Protein AF-A0A831JUX9-F1 (afdb_monomer_lite)

pLDDT: mean 91.03, std 6.05, range [55.94, 95.56]

Structure (mmCIF, N/CA/C/O backbone):
data_AF-A0A831JUX9-F1
#
_entry.id   AF-A0A831JUX9-F1
#
loop_
_atom_site.group_PDB
_atom_site.id
_atom_site.type_symbol
_atom_site.label_atom_id
_atom_site.label_alt_id
_atom_site.label_comp_id
_atom_site.label_asym_id
_atom_site.label_entity_id
_atom_site.label_seq_id
_atom_site.pdbx_PDB_ins_code
_atom_site.Cartn_x
_atom_site.Cartn_y
_atom_site.Cartn_z
_atom_site.occupancy
_atom_site.B_iso_or_equiv
_atom_site.auth_seq_id
_atom_site.auth_comp_id
_atom_site.auth_asym_id
_atom_site.auth_atom_id
_atom_site.pdbx_PDB_model_num
ATOM 1 N N . GLN A 1 1 ? -5.287 -11.887 8.285 1.00 81.50 1 GLN A N 1
ATOM 2 C CA . GLN A 1 1 ? -4.196 -11.090 7.684 1.00 81.50 1 GLN A CA 1
ATOM 3 C C . GLN A 1 1 ? -4.288 -11.247 6.173 1.00 81.50 1 GLN A C 1
ATOM 5 O O . GLN A 1 1 ? -4.644 -12.333 5.730 1.00 81.50 1 GLN A O 1
ATOM 10 N N . VAL A 1 2 ? -4.049 -10.187 5.406 1.00 91.06 2 VAL A N 1
ATOM 11 C CA . VAL A 1 2 ? -4.102 -10.206 3.937 1.00 91.06 2 VAL A CA 1
ATOM 12 C C . VAL A 1 2 ? -2.774 -9.717 3.366 1.00 91.06 2 VAL A C 1
ATOM 14 O O . VAL A 1 2 ? -2.103 -8.883 3.974 1.00 91.06 2 VAL A O 1
ATOM 17 N N . ALA A 1 3 ? -2.401 -10.247 2.207 1.00 93.56 3 ALA A N 1
ATOM 18 C CA . ALA A 1 3 ? -1.202 -9.867 1.474 1.00 93.56 3 ALA A CA 1
ATOM 19 C C . ALA A 1 3 ? -1.607 -9.408 0.072 1.00 93.56 3 ALA A C 1
ATOM 21 O O . ALA A 1 3 ? -2.367 -10.099 -0.607 1.00 93.56 3 ALA A O 1
ATOM 22 N N . VAL A 1 4 ? -1.125 -8.239 -0.341 1.00 93.00 4 VAL A N 1
ATOM 23 C CA . VAL A 1 4 ? -1.434 -7.645 -1.646 1.00 93.00 4 VAL A CA 1
ATOM 24 C C . VAL A 1 4 ? -0.142 -7.469 -2.430 1.00 93.00 4 VAL A C 1
ATOM 26 O O . VAL A 1 4 ? 0.800 -6.854 -1.938 1.00 93.00 4 VAL A O 1
ATOM 29 N N . ASN A 1 5 ? -0.106 -7.989 -3.655 1.00 94.19 5 ASN A N 1
ATOM 30 C CA . ASN A 1 5 ? 1.008 -7.788 -4.577 1.00 94.19 5 ASN A CA 1
ATOM 31 C C . ASN A 1 5 ? 0.700 -6.606 -5.494 1.00 94.19 5 ASN A C 1
ATOM 33 O O . ASN A 1 5 ? -0.342 -6.591 -6.152 1.00 94.19 5 ASN A O 1
ATOM 37 N N . VAL A 1 6 ? 1.613 -5.639 -5.560 1.00 92.44 6 VAL A N 1
ATOM 38 C CA . VAL A 1 6 ? 1.542 -4.531 -6.517 1.00 92.44 6 VAL A CA 1
ATOM 39 C C . VAL A 1 6 ? 2.552 -4.815 -7.630 1.00 92.44 6 VAL A C 1
ATOM 41 O O . VAL A 1 6 ? 3.729 -5.003 -7.335 1.00 92.44 6 VAL A O 1
ATOM 44 N N . PRO A 1 7 ? 2.139 -4.891 -8.904 1.00 95.19 7 PRO A N 1
ATOM 45 C CA . PRO A 1 7 ? 3.046 -5.265 -9.984 1.00 95.19 7 PRO A CA 1
ATOM 46 C C . PRO A 1 7 ? 4.035 -4.138 -10.327 1.00 95.19 7 PRO A C 1
ATOM 48 O O . PRO A 1 7 ? 3.692 -2.960 -10.239 1.00 95.19 7 PRO A O 1
ATOM 51 N N . ALA A 1 8 ? 5.234 -4.497 -10.803 1.00 95.25 8 ALA A N 1
ATOM 52 C CA . ALA A 1 8 ? 6.309 -3.552 -11.155 1.00 95.25 8 ALA A CA 1
ATOM 53 C C . ALA A 1 8 ? 5.865 -2.436 -12.113 1.00 95.25 8 ALA A C 1
ATOM 55 O O . ALA A 1 8 ? 6.143 -1.263 -11.869 1.00 95.25 8 ALA A O 1
ATOM 56 N N . HIS A 1 9 ? 5.075 -2.777 -13.136 1.00 95.56 9 HIS A N 1
ATOM 57 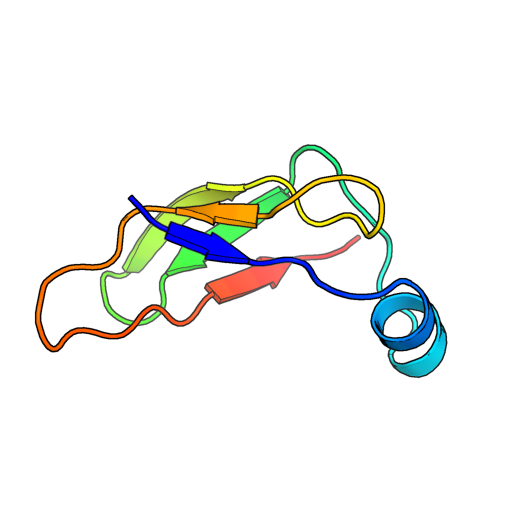C CA . HIS A 1 9 ? 4.594 -1.799 -14.114 1.00 95.56 9 HIS A CA 1
ATOM 58 C C . HIS A 1 9 ? 3.724 -0.692 -13.492 1.00 95.56 9 HIS A C 1
ATOM 60 O O . HIS A 1 9 ? 3.655 0.403 -14.042 1.00 95.56 9 HIS A O 1
ATOM 66 N N . ALA A 1 10 ? 3.069 -0.932 -12.347 1.00 93.56 10 ALA A N 1
ATOM 67 C CA . ALA A 1 10 ? 2.313 0.110 -11.656 1.00 93.56 10 ALA A CA 1
ATOM 68 C C . ALA A 1 10 ? 3.255 1.170 -11.064 1.00 93.56 10 ALA A C 1
ATOM 70 O O . ALA A 1 10 ? 2.989 2.365 -11.182 1.00 93.56 10 ALA A O 1
ATOM 71 N N . PHE A 1 11 ? 4.384 0.749 -10.485 1.00 93.44 11 PHE A N 1
ATOM 72 C CA . PHE A 1 11 ? 5.397 1.668 -9.964 1.00 93.44 11 PHE A CA 1
ATOM 73 C C . PHE A 1 11 ? 6.006 2.513 -11.083 1.00 93.44 11 PHE A C 1
ATOM 75 O O . PHE A 1 11 ? 6.108 3.729 -10.940 1.00 93.44 11 PHE A O 1
ATOM 82 N N . GLU A 1 12 ? 6.341 1.889 -12.214 1.00 94.19 12 GLU A N 1
ATOM 83 C CA . GLU A 1 12 ? 6.884 2.574 -13.392 1.00 94.19 12 GLU A CA 1
ATOM 84 C C . GLU A 1 12 ? 5.890 3.586 -13.968 1.00 94.19 12 GLU A C 1
ATOM 86 O O . GLU A 1 12 ? 6.228 4.757 -14.159 1.00 94.19 12 GLU A O 1
ATOM 91 N N . TYR A 1 13 ? 4.643 3.157 -14.187 1.00 95.50 13 TYR A N 1
ATOM 92 C CA . TYR A 1 13 ? 3.595 3.990 -14.770 1.00 95.50 13 TYR A CA 1
ATOM 93 C C . TYR A 1 13 ? 3.294 5.223 -13.910 1.00 95.50 13 TYR A C 1
ATOM 95 O O . TYR A 1 13 ? 3.220 6.343 -14.417 1.00 95.50 13 TYR A O 1
ATOM 103 N N . PHE A 1 14 ? 3.165 5.035 -12.594 1.00 91.19 14 PHE A N 1
ATOM 104 C CA . PHE A 1 14 ? 2.876 6.124 -11.662 1.00 91.19 14 PHE A CA 1
ATOM 105 C C . PHE A 1 14 ? 4.125 6.847 -11.141 1.00 91.19 14 PHE A C 1
ATOM 107 O O . PHE A 1 14 ? 3.990 7.765 -10.331 1.00 91.19 14 PHE A O 1
ATOM 114 N N . LYS A 1 15 ? 5.328 6.461 -11.592 1.00 90.38 15 LYS A N 1
ATOM 115 C CA . LYS A 1 15 ? 6.620 6.987 -11.115 1.00 90.38 15 LYS A CA 1
ATOM 116 C C . LYS A 1 15 ? 6.752 6.930 -9.587 1.00 90.38 15 LYS A C 1
ATOM 118 O O . LYS A 1 15 ? 7.243 7.864 -8.956 1.00 90.38 15 LYS A O 1
ATOM 123 N N . MET A 1 16 ? 6.267 5.845 -8.987 1.00 90.19 16 MET A N 1
ATOM 124 C CA . MET A 1 16 ? 6.349 5.606 -7.548 1.00 90.19 16 MET A CA 1
ATOM 125 C C . MET A 1 16 ? 7.686 4.947 -7.210 1.00 90.19 16 MET A C 1
ATOM 127 O O . MET A 1 16 ? 8.032 3.927 -7.799 1.00 90.19 16 MET A O 1
ATOM 131 N N . THR A 1 17 ? 8.410 5.473 -6.223 1.00 90.81 17 THR A N 1
ATOM 132 C CA . THR A 1 17 ? 9.632 4.841 -5.708 1.00 90.81 17 THR A CA 1
ATOM 133 C C . THR A 1 17 ? 9.279 3.620 -4.841 1.00 90.81 17 THR A C 1
ATOM 135 O O . THR A 1 17 ? 8.583 3.784 -3.831 1.00 90.81 17 THR A O 1
ATOM 138 N N . PRO A 1 18 ? 9.755 2.402 -5.166 1.00 91.81 18 PRO A N 1
ATOM 139 C CA . PRO A 1 18 ? 9.619 1.252 -4.277 1.00 91.81 18 PRO A CA 1
ATOM 140 C C . PRO A 1 18 ? 10.295 1.509 -2.927 1.00 91.81 18 PRO A C 1
ATOM 142 O O . PRO A 1 18 ? 11.361 2.120 -2.845 1.00 91.81 18 PRO A O 1
ATOM 145 N N . SER A 1 19 ? 9.691 1.028 -1.845 1.00 91.50 19 SER A N 1
ATOM 146 C CA . SER A 1 19 ? 10.240 1.153 -0.500 1.00 91.50 19 SER A CA 1
ATOM 147 C C . SER A 1 19 ? 9.909 -0.072 0.345 1.00 91.50 19 SER A C 1
ATOM 149 O O . SER A 1 19 ? 8.748 -0.337 0.659 1.00 91.50 19 SER A O 1
ATOM 151 N N . ALA A 1 20 ? 10.948 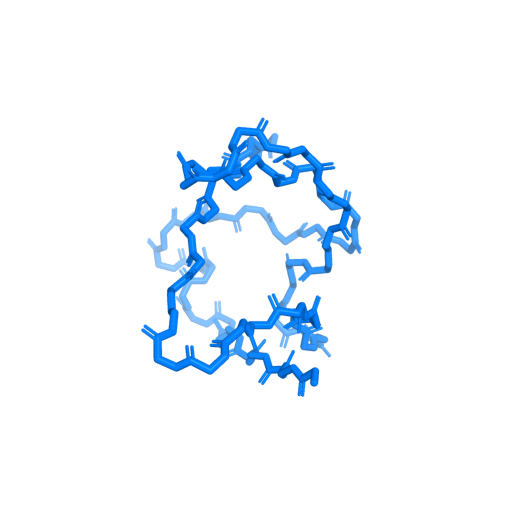-0.802 0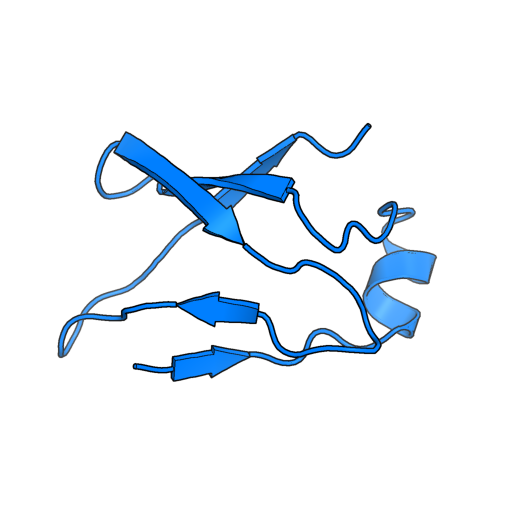.760 1.00 89.31 20 ALA A N 1
ATOM 152 C CA . ALA A 1 20 ? 10.810 -1.978 1.622 1.00 89.31 20 ALA A CA 1
ATOM 153 C C . ALA A 1 20 ? 10.242 -1.636 3.012 1.00 89.31 20 ALA A C 1
ATOM 155 O O . ALA A 1 20 ? 9.692 -2.496 3.695 1.00 89.31 20 ALA A O 1
ATOM 156 N N . GLN A 1 21 ? 10.366 -0.376 3.438 1.00 88.12 21 GLN A N 1
ATOM 157 C CA . GLN A 1 21 ? 9.797 0.106 4.687 1.00 88.12 21 GLN A CA 1
ATOM 158 C C . GLN A 1 21 ? 9.270 1.529 4.500 1.00 88.12 21 GLN A C 1
ATOM 160 O O . GLN A 1 21 ? 10.010 2.505 4.637 1.00 88.12 21 GLN A O 1
ATOM 165 N N . CYS A 1 22 ? 7.973 1.649 4.218 1.00 90.12 22 CYS A N 1
ATOM 166 C CA . CYS A 1 22 ? 7.305 2.938 4.090 1.00 90.12 22 CYS A CA 1
ATOM 167 C C . CYS A 1 22 ? 6.303 3.156 5.229 1.00 90.12 22 CYS A C 1
ATOM 169 O O . CYS A 1 22 ? 5.639 2.230 5.697 1.00 90.12 22 CYS A O 1
ATOM 171 N N . ASN A 1 23 ? 6.210 4.402 5.699 1.00 91.81 23 ASN A N 1
ATOM 172 C CA . ASN A 1 23 ? 5.181 4.791 6.657 1.00 91.81 23 ASN A CA 1
ATOM 173 C C . ASN A 1 23 ? 3.888 5.071 5.890 1.00 91.81 23 ASN A C 1
ATOM 175 O O . ASN A 1 23 ? 3.803 6.036 5.124 1.00 91.81 23 ASN A O 1
ATOM 179 N N . ALA A 1 24 ? 2.886 4.237 6.131 1.00 92.62 24 ALA A N 1
ATOM 180 C CA . ALA A 1 24 ? 1.563 4.342 5.555 1.00 92.62 24 ALA A CA 1
ATOM 181 C C . ALA A 1 24 ? 0.576 4.793 6.629 1.00 92.62 24 ALA A C 1
ATOM 183 O O . ALA A 1 24 ? 0.470 4.174 7.687 1.00 92.62 24 ALA A O 1
ATOM 184 N N . LYS A 1 25 ? -0.158 5.878 6.371 1.00 94.81 25 LYS A N 1
ATOM 185 C CA . LYS A 1 25 ? -1.258 6.295 7.245 1.00 94.81 25 LYS A CA 1
ATOM 186 C C . LYS A 1 25 ? -2.552 5.680 6.733 1.00 94.81 25 LYS A C 1
ATOM 188 O O . LYS A 1 25 ? -2.966 6.004 5.623 1.00 94.81 25 LYS A O 1
ATOM 193 N N . ASP A 1 26 ? -3.185 4.836 7.534 1.00 94.06 2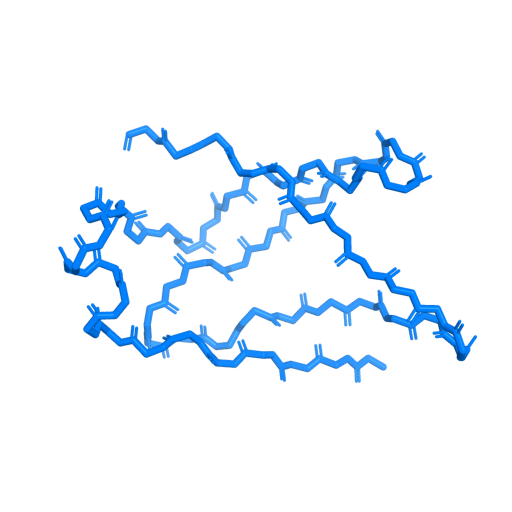6 ASP A N 1
ATOM 194 C CA . ASP A 1 26 ? -4.549 4.390 7.284 1.00 94.06 26 ASP A CA 1
ATOM 195 C C . ASP A 1 26 ? -5.499 5.575 7.485 1.00 94.06 26 ASP A C 1
ATOM 197 O O . ASP A 1 26 ? -5.583 6.164 8.564 1.00 94.06 26 ASP A O 1
ATOM 201 N N . LEU A 1 27 ? -6.181 5.969 6.416 1.00 95.56 27 LEU A N 1
ATOM 202 C CA . LEU A 1 27 ? -7.091 7.103 6.406 1.00 95.56 27 LEU A CA 1
ATOM 203 C C . LEU A 1 27 ? -8.416 6.803 7.109 1.00 95.56 27 LEU A C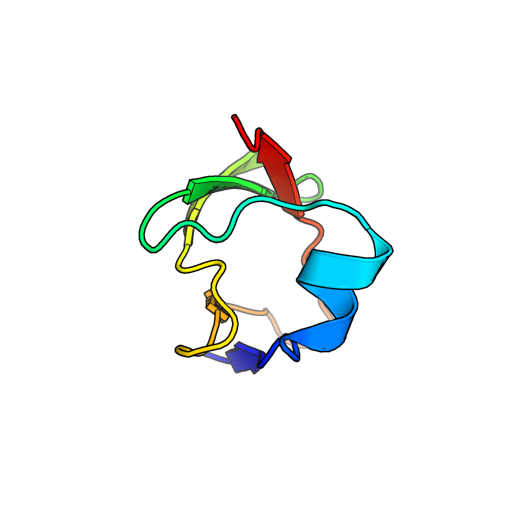 1
ATOM 205 O O . LEU A 1 27 ? -9.068 7.748 7.543 1.00 95.56 27 LEU A O 1
ATOM 209 N N . LEU A 1 28 ? -8.799 5.531 7.252 1.00 93.38 28 LEU A N 1
ATOM 210 C CA . LEU A 1 28 ? -10.045 5.156 7.921 1.00 93.38 28 LEU A CA 1
ATOM 211 C C . LEU A 1 28 ? -9.899 5.193 9.444 1.00 93.38 28 LEU A C 1
ATOM 213 O O . LEU A 1 28 ? -10.799 5.647 10.143 1.00 93.38 28 LEU A O 1
ATOM 217 N N . THR A 1 29 ? -8.755 4.739 9.963 1.00 92.31 29 THR A N 1
ATOM 218 C CA . THR A 1 29 ? -8.494 4.684 11.413 1.00 92.31 29 THR A CA 1
ATOM 219 C C . THR A 1 29 ? -7.605 5.819 11.920 1.00 92.31 29 THR A C 1
ATOM 221 O O . THR A 1 29 ? -7.491 6.032 13.126 1.00 92.31 29 THR A O 1
ATOM 224 N N . GLY A 1 30 ? -6.924 6.532 11.021 1.00 93.12 30 GLY A N 1
ATOM 225 C CA . GLY A 1 30 ? -5.938 7.563 11.344 1.00 93.12 30 GLY A CA 1
ATOM 226 C C . GLY A 1 30 ? -4.585 7.027 11.828 1.00 93.12 30 GLY A C 1
ATOM 227 O O . GLY A 1 30 ? -3.657 7.823 12.010 1.00 93.12 30 GLY A O 1
ATOM 228 N N . LYS A 1 31 ? -4.444 5.709 12.020 1.00 92.06 31 LYS A N 1
ATOM 229 C CA . LYS A 1 31 ? -3.217 5.071 12.514 1.00 92.06 31 LYS A CA 1
ATOM 230 C C . LYS A 1 31 ? -2.141 5.034 11.431 1.00 92.06 31 LYS A C 1
ATOM 232 O O . LYS A 1 31 ? -2.435 4.981 10.242 1.00 92.06 31 LYS A O 1
ATOM 237 N N . THR A 1 32 ? -0.879 5.084 11.847 1.00 93.19 32 THR A N 1
ATOM 238 C CA . THR A 1 32 ? 0.266 4.911 10.942 1.00 93.19 32 THR A CA 1
ATOM 239 C C . THR A 1 32 ? 0.900 3.558 11.196 1.00 93.19 32 THR A C 1
ATOM 241 O O . THR A 1 32 ? 1.143 3.197 12.345 1.00 93.19 32 THR A O 1
ATOM 244 N N . GLU A 1 33 ? 1.188 2.835 10.125 1.00 91.75 33 GLU A N 1
ATOM 245 C CA . GLU A 1 33 ? 1.861 1.546 10.159 1.00 91.75 33 GLU A CA 1
ATOM 246 C C . GLU A 1 33 ? 2.997 1.504 9.141 1.00 91.75 33 GLU A C 1
ATOM 248 O O . GLU A 1 33 ? 3.029 2.270 8.174 1.00 91.75 33 GLU A O 1
ATOM 253 N N . LYS A 1 34 ? 3.964 0.626 9.393 1.00 91.94 34 LYS A N 1
ATOM 254 C CA . LYS A 1 34 ? 5.055 0.371 8.460 1.00 91.94 34 LYS A CA 1
ATOM 255 C C . LYS A 1 34 ? 4.662 -0.786 7.563 1.00 91.94 34 LYS A C 1
ATOM 257 O O . LYS A 1 34 ? 4.379 -1.868 8.070 1.00 91.94 34 LYS A O 1
ATOM 262 N N . ILE A 1 35 ? 4.684 -0.557 6.257 1.00 92.69 35 ILE A N 1
ATOM 263 C CA . ILE A 1 35 ? 4.380 -1.585 5.264 1.00 92.69 35 ILE A CA 1
ATOM 264 C C . ILE A 1 35 ? 5.538 -1.739 4.278 1.00 92.69 35 ILE A C 1
ATOM 266 O O . ILE A 1 35 ? 6.345 -0.822 4.096 1.00 92.69 35 ILE A O 1
ATOM 270 N N . CYS A 1 36 ? 5.597 -2.902 3.636 1.00 93.06 36 CYS A N 1
ATOM 271 C CA . CYS A 1 36 ? 6.444 -3.127 2.473 1.00 93.06 36 CYS A CA 1
ATOM 272 C C . CYS A 1 36 ? 5.684 -2.674 1.223 1.00 93.06 36 CYS A C 1
ATOM 274 O O . CYS A 1 36 ? 4.579 -3.158 0.974 1.00 93.06 36 CYS A O 1
ATOM 276 N N . PHE A 1 37 ? 6.238 -1.729 0.468 1.00 93.38 37 PHE A N 1
ATOM 277 C CA . PHE A 1 37 ? 5.644 -1.198 -0.756 1.00 93.38 37 PHE A CA 1
ATOM 278 C C . PHE A 1 37 ? 6.649 -1.321 -1.900 1.00 93.38 37 PHE A C 1
ATOM 280 O O . PHE A 1 37 ? 7.272 -0.341 -2.311 1.00 93.38 37 PHE A O 1
ATOM 287 N N . THR A 1 38 ? 6.854 -2.549 -2.371 1.00 94.31 38 THR A N 1
ATOM 288 C CA . THR A 1 38 ? 7.761 -2.857 -3.480 1.00 94.31 38 THR A CA 1
ATOM 289 C C . THR A 1 38 ? 7.114 -3.870 -4.423 1.00 94.31 38 THR A C 1
ATOM 291 O O . THR A 1 38 ? 6.165 -4.549 -4.025 1.00 94.31 38 THR A O 1
ATOM 294 N N . PRO A 1 39 ? 7.584 -3.979 -5.675 1.00 94.12 39 PRO A N 1
ATOM 295 C CA . PRO A 1 39 ? 7.074 -4.995 -6.586 1.00 94.12 39 PRO A CA 1
ATOM 296 C C . PRO A 1 39 ? 7.619 -6.406 -6.319 1.00 94.12 39 PRO A C 1
ATOM 298 O O . PRO A 1 39 ? 7.043 -7.378 -6.799 1.00 94.12 39 PRO A O 1
ATOM 301 N N . GLU A 1 40 ? 8.705 -6.544 -5.555 1.00 93.50 40 GLU A N 1
ATOM 302 C CA . GLU A 1 40 ? 9.340 -7.831 -5.241 1.00 93.50 40 GLU A CA 1
ATOM 303 C C . GLU A 1 40 ? 8.734 -8.521 -4.015 1.00 93.50 40 GLU A C 1
ATOM 305 O O . GLU A 1 40 ? 9.027 -9.688 -3.753 1.00 93.50 40 GLU A O 1
ATOM 310 N N . SER A 1 41 ? 7.943 -7.813 -3.207 1.00 93.44 41 SER A N 1
ATOM 311 C CA . SER A 1 41 ? 7.423 -8.341 -1.947 1.00 93.44 41 SER A CA 1
ATOM 312 C C . SER A 1 41 ? 5.995 -7.875 -1.661 1.00 93.44 41 SER A C 1
ATOM 314 O O . SER A 1 41 ? 5.681 -6.701 -1.857 1.00 93.44 41 SER A O 1
ATOM 316 N N . PRO A 1 42 ? 5.124 -8.766 -1.148 1.00 93.56 42 PRO A N 1
ATOM 317 C CA . PRO A 1 42 ? 3.748 -8.418 -0.830 1.00 93.56 42 PRO A CA 1
ATOM 318 C C . PRO A 1 42 ? 3.663 -7.361 0.270 1.00 93.56 42 PRO A C 1
ATOM 320 O O . PRO A 1 42 ? 4.352 -7.418 1.292 1.00 93.56 42 PRO A O 1
ATOM 323 N N . THR A 1 43 ? 2.704 -6.456 0.117 1.00 92.62 43 THR A N 1
ATOM 324 C CA . THR A 1 43 ? 2.237 -5.596 1.196 1.00 92.62 43 THR A CA 1
ATOM 325 C C . THR A 1 43 ? 1.329 -6.404 2.124 1.00 92.62 43 THR A C 1
ATOM 327 O O . THR A 1 43 ? 0.171 -6.674 1.797 1.00 92.62 43 THR A O 1
ATOM 330 N N . CYS A 1 44 ? 1.840 -6.795 3.292 1.00 92.31 44 CYS A N 1
ATOM 331 C CA . CYS A 1 44 ? 1.057 -7.481 4.322 1.00 92.31 44 CYS A CA 1
ATOM 332 C C . CYS A 1 44 ? 0.340 -6.479 5.233 1.00 92.31 44 CYS A C 1
ATOM 334 O O . CYS A 1 44 ? 0.956 -5.542 5.740 1.00 92.31 44 CYS A O 1
ATOM 336 N N . THR A 1 45 ? -0.953 -6.693 5.480 1.00 91.19 45 THR A N 1
ATOM 337 C CA . THR A 1 45 ? -1.729 -5.870 6.413 1.00 91.19 45 THR A CA 1
ATOM 338 C C . THR A 1 45 ? -2.892 -6.642 7.043 1.00 91.19 45 THR A C 1
ATOM 340 O O . THR A 1 45 ? -3.266 -7.739 6.621 1.00 91.19 45 THR A O 1
ATOM 343 N N . GLU A 1 46 ? -3.473 -6.079 8.095 1.00 90.56 46 GLU A N 1
ATOM 344 C CA . GLU A 1 46 ? -4.693 -6.589 8.713 1.00 90.56 46 GLU A CA 1
ATOM 345 C C . GLU A 1 46 ? -5.914 -5.886 8.128 1.00 90.56 46 GLU A C 1
ATOM 347 O O . GLU A 1 46 ? -5.971 -4.655 8.090 1.00 90.56 46 GLU A O 1
ATOM 352 N N . LEU A 1 47 ? -6.888 -6.684 7.690 1.00 90.06 47 LEU A N 1
ATOM 353 C CA . LEU A 1 47 ? -8.168 -6.218 7.179 1.00 90.06 47 LEU A CA 1
ATOM 354 C C . LEU A 1 47 ? -9.289 -6.846 8.024 1.00 90.06 47 LEU A C 1
ATOM 356 O O . LEU A 1 47 ? -9.366 -8.077 8.080 1.00 90.06 47 LEU A O 1
ATOM 360 N N . PRO A 1 48 ? -10.127 -6.044 8.703 1.00 87.19 48 PRO A N 1
ATOM 361 C CA . PRO A 1 48 ? -11.271 -6.564 9.441 1.00 87.19 48 PRO A CA 1
ATOM 362 C C . PRO A 1 48 ? -12.353 -7.097 8.490 1.00 87.19 48 PRO A C 1
ATOM 364 O O . PRO A 1 48 ? -12.448 -6.681 7.334 1.00 87.19 48 PRO A O 1
ATOM 367 N N . ALA A 1 49 ? -13.185 -8.019 8.983 1.00 91.00 49 ALA A N 1
ATOM 368 C CA . ALA A 1 49 ? -14.304 -8.562 8.214 1.00 91.00 49 ALA A CA 1
ATOM 369 C C . ALA A 1 49 ? -15.253 -7.438 7.765 1.00 91.00 49 ALA A C 1
ATOM 371 O O . ALA A 1 49 ? -15.583 -6.559 8.559 1.00 91.00 49 ALA A O 1
ATOM 372 N N . TYR A 1 50 ? -15.673 -7.473 6.495 1.00 90.69 50 TYR A N 1
ATOM 373 C CA . TYR A 1 50 ? -16.495 -6.431 5.857 1.00 90.69 50 TYR A CA 1
ATOM 374 C C . TYR A 1 50 ? -15.902 -5.009 5.938 1.00 90.69 50 TYR A C 1
ATOM 376 O O . TYR A 1 50 ? -16.622 -4.023 5.798 1.00 90.69 50 TYR A O 1
ATOM 384 N N . GLY A 1 51 ? -14.590 -4.895 6.164 1.00 89.56 51 GLY A N 1
ATOM 385 C CA . GLY A 1 51 ? -13.876 -3.629 6.242 1.00 89.56 51 GLY A CA 1
ATOM 386 C C . GLY A 1 51 ? -13.037 -3.324 5.006 1.00 89.56 51 GLY A C 1
ATOM 387 O O . GLY A 1 51 ? -12.828 -4.160 4.128 1.00 89.56 51 GLY A O 1
ATOM 388 N N . GLY A 1 52 ? -12.524 -2.098 4.971 1.00 91.69 52 GLY A N 1
ATOM 389 C CA . GLY A 1 52 ? -11.553 -1.625 3.992 1.00 91.69 52 GLY A CA 1
ATOM 390 C C . GLY A 1 52 ? -10.295 -1.118 4.687 1.00 91.69 52 GLY A C 1
ATOM 391 O O . GLY A 1 52 ? -10.276 -0.937 5.905 1.00 91.69 52 GLY A O 1
ATOM 392 N N . LYS A 1 53 ? -9.251 -0.851 3.904 1.00 92.12 53 LYS A N 1
ATOM 393 C CA . LYS A 1 53 ? -8.075 -0.119 4.371 1.00 92.12 53 LYS A CA 1
ATOM 394 C C . LYS A 1 53 ? -7.603 0.818 3.276 1.00 92.12 53 LYS A C 1
ATOM 396 O O . LYS A 1 53 ? -7.444 0.394 2.135 1.00 92.12 53 LYS A O 1
ATOM 401 N N . ILE A 1 54 ? -7.422 2.092 3.611 1.00 94.56 54 ILE A N 1
ATOM 402 C CA . ILE A 1 54 ? -7.020 3.117 2.644 1.00 94.56 54 ILE A CA 1
ATOM 403 C C . ILE A 1 54 ? -5.723 3.734 3.133 1.00 94.56 54 ILE A C 1
ATOM 405 O O . ILE A 1 54 ? -5.723 4.518 4.077 1.00 94.56 54 ILE A O 1
ATOM 409 N N . PHE A 1 55 ? -4.613 3.402 2.482 1.00 93.69 55 PHE A N 1
ATOM 410 C CA . PHE A 1 55 ? -3.317 3.954 2.848 1.00 93.69 55 PHE A CA 1
ATOM 411 C C . PHE A 1 55 ? -2.996 5.229 2.090 1.00 93.69 55 PHE A C 1
ATOM 413 O O . PHE A 1 55 ? -3.039 5.283 0.864 1.00 93.69 55 PHE A O 1
ATOM 420 N N . LYS A 1 56 ? -2.557 6.238 2.838 1.00 93.25 56 LYS A N 1
ATOM 421 C CA . LYS A 1 56 ? -1.791 7.355 2.304 1.00 93.25 56 LYS A CA 1
ATOM 422 C C . LYS A 1 56 ? -0.310 7.080 2.505 1.00 93.25 56 LYS A C 1
ATOM 424 O O . LYS A 1 56 ? 0.175 7.060 3.638 1.00 93.25 56 LYS A O 1
ATOM 429 N N . LEU A 1 57 ? 0.398 6.918 1.394 1.00 89.50 57 LEU A N 1
ATOM 430 C CA . LEU A 1 57 ? 1.845 6.756 1.366 1.00 89.50 57 LEU A CA 1
ATOM 431 C C . LEU A 1 57 ? 2.504 8.119 1.160 1.00 89.50 57 LEU A C 1
ATOM 433 O O . LEU A 1 57 ? 2.064 8.916 0.332 1.00 89.50 57 LEU A O 1
ATOM 437 N N . LYS A 1 58 ? 3.566 8.392 1.919 1.00 79.31 58 LYS A N 1
ATOM 438 C CA . LYS A 1 58 ? 4.515 9.461 1.595 1.00 79.31 58 LYS A CA 1
ATOM 439 C C . LYS A 1 58 ? 5.749 8.808 1.002 1.00 79.31 58 LYS A C 1
ATOM 441 O O . LYS A 1 58 ? 6.632 8.371 1.735 1.00 79.31 58 LYS A O 1
ATOM 446 N N . VAL A 1 59 ? 5.752 8.705 -0.317 1.00 70.25 59 VAL A N 1
ATOM 447 C CA . VAL A 1 59 ? 6.901 8.223 -1.076 1.00 70.25 59 VAL A CA 1
ATOM 448 C C . VAL A 1 59 ? 7.869 9.401 -1.236 1.00 70.25 59 VAL A C 1
ATOM 450 O O . VAL A 1 59 ? 7.411 10.515 -1.502 1.00 70.25 59 VAL A O 1
ATOM 453 N N . LYS A 1 60 ? 9.159 9.187 -0.956 1.00 55.94 60 LYS A N 1
ATOM 454 C CA . LYS A 1 60 ? 10.214 10.174 -1.232 1.00 55.94 60 LYS A CA 1
ATOM 455 C C . LYS A 1 60 ? 10.691 10.047 -2.672 1.00 55.94 60 LYS A C 1
ATOM 457 O O . LYS A 1 60 ? 10.697 8.902 -3.186 1.00 55.94 60 LYS A O 1
#

Radius of gyration: 11.56 Å; chains: 1; bounding box: 27×21×27 Å

Secondary structure (DSSP, 8-state):
-EEEPPPHHHHHHHTPPPEEEEEEEETTT--EEEEEESSSS-EEE---TT----EEE---

Foldseek 3Di:
DDWAADAPVVCVVVVFDFDQWWWWQFPVVRDIDTF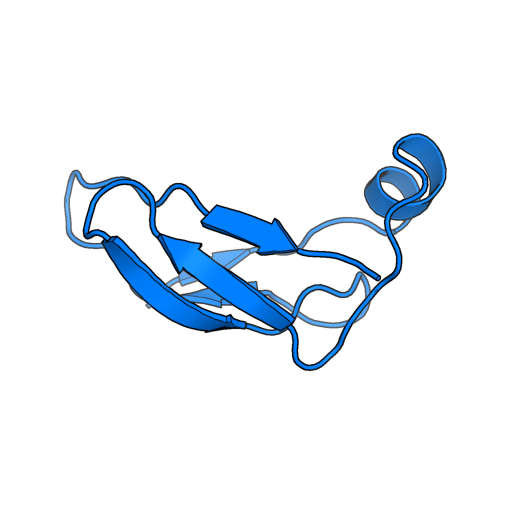GGHNVGTTDDDADVVGDTDTDTDTD

Sequence (60 aa):
QVAVNVPAHAFEYFKMTPSAQCNAKDLLTGKTEKICFTPESPTCTELPAYGGKIFKLKVK